Protein AF-A0A217EFW3-F1 (afdb_monomer_lite)

Foldseek 3Di:
DDPVVVVVVVVVVVVVLVVLLVVLLVVLLPDDLVVLLVCCQVDPDPSNVSSSLVNVVVVPDDPVVSVCSNVVND

Organism: NCBI:txid1229165

Structure (mmCIF, N/CA/C/O backbone):
data_AF-A0A217EFW3-F1
#
_entry.id   AF-A0A217EFW3-F1
#
loop_
_atom_site.group_PDB
_atom_site.id
_atom_site.type_symbol
_atom_site.label_atom_id
_atom_site.label_alt_id
_atom_site.label_comp_id
_atom_site.label_asym_id
_atom_site.label_entity_id
_atom_site.label_seq_id
_atom_site.pdbx_PDB_ins_code
_atom_site.Cartn_x
_atom_site.Cartn_y
_atom_site.Cartn_z
_atom_site.occupancy
_atom_site.B_iso_or_equiv
_atom_site.auth_seq_id
_atom_site.auth_comp_id
_atom_site.auth_asym_id
_atom_site.auth_atom_id
_atom_site.pdbx_PDB_model_num
ATOM 1 N N . MET A 1 1 ? 17.250 -26.867 -20.122 1.00 43.91 1 MET A N 1
ATOM 2 C CA . MET A 1 1 ? 17.562 -25.839 -19.101 1.00 43.91 1 MET A CA 1
ATOM 3 C C . MET A 1 1 ? 17.150 -26.365 -17.739 1.00 43.91 1 MET A C 1
ATOM 5 O O . MET A 1 1 ? 16.064 -26.920 -17.628 1.00 43.91 1 MET A O 1
ATOM 9 N N . SER A 1 2 ? 18.045 -26.288 -16.753 1.00 67.75 2 SER A N 1
ATOM 10 C CA . SER A 1 2 ? 17.916 -27.028 -15.494 1.00 67.75 2 SER A CA 1
ATOM 11 C C . SER A 1 2 ? 16.816 -26.436 -14.609 1.00 67.75 2 SER A C 1
ATOM 13 O O . SER A 1 2 ? 16.801 -25.235 -14.349 1.00 67.75 2 SER A O 1
ATOM 15 N N . ILE A 1 3 ? 15.897 -27.285 -14.144 1.00 66.19 3 ILE A N 1
ATOM 16 C CA . ILE A 1 3 ? 14.730 -26.941 -13.306 1.00 66.19 3 ILE A CA 1
ATOM 17 C C . ILE A 1 3 ? 15.145 -26.123 -12.068 1.00 66.19 3 ILE A C 1
ATOM 19 O O . ILE A 1 3 ? 14.433 -25.215 -11.640 1.00 66.19 3 ILE A O 1
ATOM 23 N N . TRP A 1 4 ? 16.350 -26.379 -11.559 1.00 63.22 4 TRP A N 1
ATOM 24 C CA . TRP A 1 4 ? 16.960 -25.650 -10.453 1.00 63.22 4 TRP A CA 1
ATOM 25 C C . TRP A 1 4 ? 17.215 -24.172 -10.760 1.00 63.22 4 TRP A C 1
ATOM 27 O O . TRP A 1 4 ? 16.890 -23.326 -9.932 1.00 63.22 4 TRP A O 1
ATOM 37 N N . GLN A 1 5 ? 17.699 -23.827 -11.958 1.00 60.22 5 GLN A N 1
ATOM 38 C CA . GLN A 1 5 ? 17.945 -22.424 -12.324 1.00 60.22 5 GLN A CA 1
ATOM 39 C C . GLN A 1 5 ? 16.651 -21.603 -12.286 1.00 60.22 5 GLN A C 1
ATOM 41 O O . GLN A 1 5 ? 16.639 -20.494 -11.762 1.00 60.22 5 GLN A O 1
ATOM 46 N N . LYS A 1 6 ? 15.528 -22.177 -12.734 1.00 60.22 6 LYS A N 1
ATOM 47 C CA . LYS A 1 6 ? 14.226 -21.494 -12.724 1.00 60.22 6 LYS A CA 1
ATOM 48 C C . LYS A 1 6 ? 13.711 -21.236 -11.298 1.00 60.22 6 LYS A C 1
ATOM 50 O O . LYS A 1 6 ? 13.101 -20.198 -11.045 1.00 60.22 6 LYS A O 1
ATOM 55 N N . LEU A 1 7 ? 13.990 -22.138 -10.353 1.00 60.81 7 LEU A N 1
ATOM 56 C CA . LEU A 1 7 ? 13.622 -21.980 -8.940 1.00 60.81 7 LEU A CA 1
ATOM 57 C C . LEU A 1 7 ? 14.458 -20.907 -8.227 1.00 60.81 7 LEU A C 1
ATOM 59 O O . LEU A 1 7 ? 13.895 -20.115 -7.471 1.00 60.81 7 LEU A O 1
ATOM 63 N N . PHE A 1 8 ? 15.770 -20.853 -8.474 1.00 59.06 8 PHE A N 1
ATOM 64 C CA . PHE A 1 8 ? 16.645 -19.852 -7.855 1.00 59.06 8 PHE A CA 1
ATOM 65 C C . PHE A 1 8 ? 16.387 -18.445 -8.403 1.00 59.06 8 PHE A C 1
ATOM 67 O O . PHE A 1 8 ? 16.192 -17.530 -7.606 1.00 59.06 8 PHE A O 1
ATOM 74 N N . SER A 1 9 ? 16.228 -18.282 -9.721 1.00 59.53 9 SER A N 1
ATOM 75 C CA . SER A 1 9 ? 15.889 -16.977 -10.311 1.00 59.53 9 SER A CA 1
ATOM 76 C C . SER A 1 9 ? 14.551 -16.430 -9.800 1.00 59.53 9 SER A C 1
ATOM 78 O O . SER A 1 9 ? 14.422 -15.236 -9.548 1.00 59.53 9 SER A O 1
ATOM 80 N N . THR A 1 10 ? 13.559 -17.298 -9.569 1.00 58.94 10 THR A N 1
ATOM 81 C CA . THR A 1 10 ? 12.261 -16.875 -9.012 1.00 58.94 10 THR A CA 1
ATOM 82 C C . THR A 1 10 ? 12.386 -16.416 -7.554 1.00 58.94 10 THR A C 1
ATOM 84 O O . THR A 1 10 ? 11.726 -15.459 -7.149 1.00 58.94 10 THR A O 1
ATOM 87 N N . ARG A 1 11 ? 13.247 -17.063 -6.755 1.00 59.12 11 ARG A N 1
ATOM 88 C CA . ARG A 1 11 ? 13.487 -16.679 -5.354 1.00 59.12 11 ARG A CA 1
ATOM 89 C C . ARG A 1 11 ? 14.276 -15.383 -5.228 1.00 59.12 11 ARG A C 1
ATOM 91 O O . ARG A 1 11 ? 13.963 -14.598 -4.341 1.00 59.12 11 ARG A O 1
ATOM 98 N N . GLU A 1 12 ? 15.260 -15.140 -6.088 1.00 57.44 12 GLU A N 1
ATOM 99 C CA . GLU A 1 12 ? 16.040 -13.897 -6.051 1.00 57.44 12 GLU A CA 1
ATOM 100 C C . GLU A 1 12 ? 15.182 -12.672 -6.367 1.00 57.44 12 GLU A C 1
ATOM 102 O O . GLU A 1 12 ? 15.214 -11.703 -5.611 1.00 57.44 12 GLU A O 1
ATOM 107 N N . ILE A 1 13 ? 14.328 -12.753 -7.392 1.00 60.28 13 ILE A N 1
ATOM 108 C CA . ILE A 1 13 ? 13.377 -11.683 -7.732 1.00 60.28 13 ILE A CA 1
ATOM 109 C C . ILE A 1 13 ? 12.412 -11.439 -6.562 1.00 60.28 13 ILE A C 1
ATOM 111 O O . ILE A 1 13 ? 12.217 -10.305 -6.131 1.00 60.28 13 ILE A O 1
ATOM 115 N N . GLN A 1 14 ? 11.867 -12.507 -5.970 1.00 60.38 14 GLN A N 1
ATOM 116 C CA . GLN A 1 14 ? 10.978 -12.389 -4.811 1.00 60.38 14 GLN A CA 1
ATOM 117 C C . GLN A 1 14 ? 11.668 -11.817 -3.568 1.00 60.38 14 GLN A C 1
ATOM 119 O O . GLN A 1 14 ? 11.035 -11.098 -2.796 1.00 60.38 14 GLN A O 1
ATOM 124 N N . ASN A 1 15 ? 12.935 -12.157 -3.334 1.00 61.41 15 ASN A N 1
ATOM 125 C CA . ASN A 1 15 ? 13.701 -11.640 -2.205 1.00 61.41 15 ASN A CA 1
ATOM 126 C C . ASN A 1 15 ? 14.056 -10.167 -2.411 1.00 61.41 15 ASN A C 1
ATOM 128 O O . ASN A 1 15 ? 13.962 -9.396 -1.460 1.00 61.41 15 ASN A O 1
ATOM 132 N N . PHE A 1 16 ? 14.382 -9.758 -3.637 1.00 60.84 16 PHE A N 1
ATOM 133 C CA . PHE A 1 16 ? 14.613 -8.358 -3.980 1.00 60.84 16 PHE A CA 1
ATOM 134 C C . PHE A 1 16 ? 13.364 -7.502 -3.727 1.00 60.84 16 PHE A C 1
ATOM 136 O O . PHE A 1 16 ? 13.438 -6.516 -2.996 1.00 60.84 16 PHE A O 1
ATOM 143 N N . ASP A 1 17 ? 12.196 -7.931 -4.213 1.00 62.31 17 ASP A N 1
ATOM 144 C CA . ASP A 1 17 ? 10.909 -7.257 -3.976 1.00 62.31 17 ASP A CA 1
ATOM 145 C C . ASP A 1 17 ? 10.562 -7.141 -2.480 1.00 62.31 17 ASP A C 1
ATOM 147 O O . ASP A 1 17 ? 10.091 -6.103 -1.995 1.00 62.31 17 ASP A O 1
ATOM 151 N N . LYS A 1 18 ? 10.806 -8.214 -1.716 1.00 63.97 18 LYS A N 1
ATOM 152 C CA . LYS A 1 18 ? 10.570 -8.243 -0.265 1.00 63.97 18 LYS A CA 1
ATOM 153 C C . LYS A 1 18 ? 11.520 -7.312 0.478 1.00 63.97 18 LYS A C 1
ATOM 155 O O . LYS A 1 18 ? 11.054 -6.558 1.331 1.00 63.97 18 LYS A O 1
ATOM 160 N N . ASN A 1 19 ? 12.806 -7.339 0.139 1.00 66.94 19 ASN A N 1
ATOM 161 C CA . ASN A 1 19 ? 13.825 -6.494 0.755 1.00 66.94 19 ASN A CA 1
ATOM 162 C C . ASN A 1 19 ? 13.582 -5.019 0.433 1.00 66.94 19 ASN A C 1
ATOM 164 O O . ASN A 1 19 ? 13.606 -4.188 1.337 1.00 66.94 19 ASN A O 1
ATOM 168 N N . HIS A 1 20 ? 13.244 -4.700 -0.816 1.00 65.44 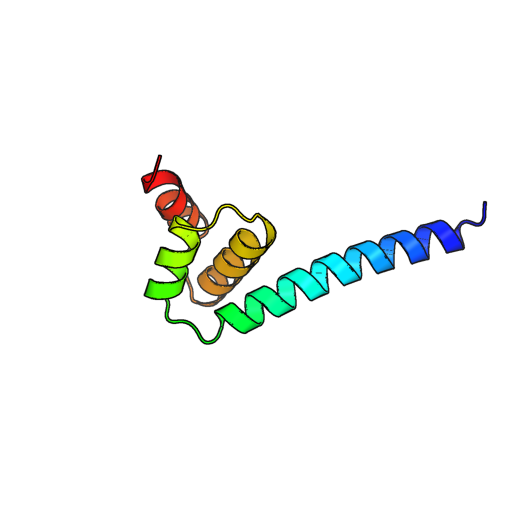20 HIS A N 1
ATOM 169 C CA . HIS A 1 20 ? 12.913 -3.342 -1.231 1.00 65.44 20 HIS A CA 1
ATOM 170 C C . HIS A 1 20 ? 11.682 -2.810 -0.483 1.00 65.44 20 HIS A C 1
ATOM 172 O O . HIS A 1 20 ? 11.725 -1.734 0.113 1.00 65.44 20 HIS A O 1
ATOM 178 N N . THR A 1 21 ? 10.609 -3.606 -0.395 1.00 64.12 21 THR A N 1
ATOM 179 C CA . THR A 1 21 ? 9.424 -3.227 0.390 1.00 64.12 21 THR A CA 1
ATOM 180 C C . THR A 1 21 ? 9.759 -3.068 1.881 1.00 64.12 21 THR A C 1
ATOM 182 O O . THR A 1 21 ? 9.217 -2.180 2.538 1.00 64.12 21 THR A O 1
ATOM 185 N N . ALA A 1 22 ? 10.633 -3.911 2.440 1.00 64.75 22 ALA A N 1
ATOM 186 C CA . ALA A 1 22 ? 11.023 -3.867 3.850 1.00 64.75 22 ALA A CA 1
ATOM 187 C C . ALA A 1 22 ?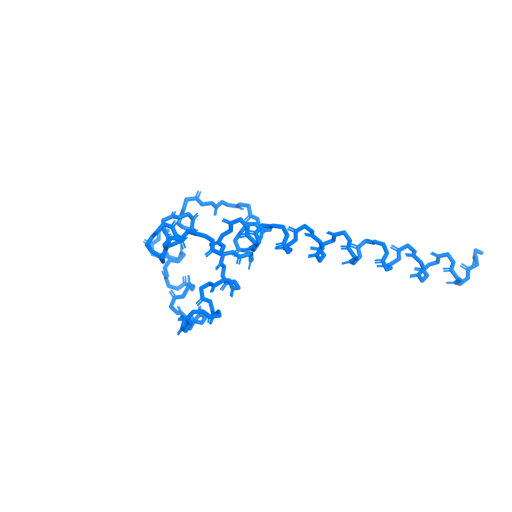 11.865 -2.630 4.197 1.00 64.75 22 ALA A C 1
ATOM 189 O O . ALA A 1 22 ? 11.568 -1.992 5.205 1.00 64.75 22 ALA A O 1
ATOM 190 N N . CYS A 1 23 ? 12.836 -2.248 3.360 1.00 69.38 23 CYS A N 1
ATOM 191 C CA . CYS A 1 23 ? 13.599 -1.005 3.522 1.00 69.38 23 CYS A CA 1
ATOM 192 C C . CYS A 1 23 ? 12.670 0.211 3.556 1.00 69.38 23 CYS A C 1
ATOM 194 O O 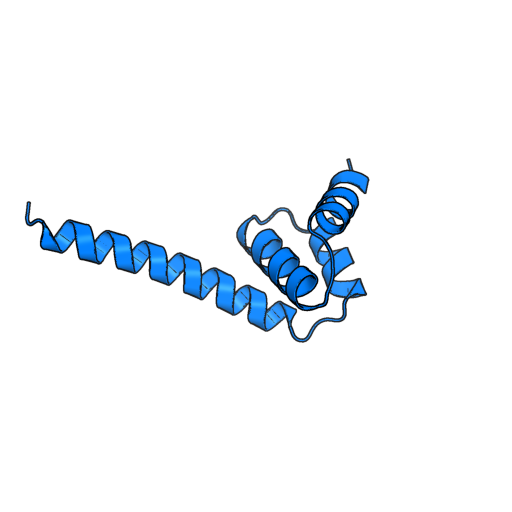. CYS A 1 23 ? 12.702 0.984 4.508 1.00 69.38 23 CYS A O 1
ATOM 196 N N . VAL A 1 24 ? 11.749 0.310 2.594 1.00 66.44 24 VAL A N 1
ATOM 197 C CA . VAL A 1 24 ? 10.804 1.434 2.533 1.00 66.44 24 VAL A CA 1
ATOM 198 C C . VAL A 1 24 ? 9.839 1.439 3.723 1.00 66.44 24 VAL A C 1
ATOM 200 O O . VAL A 1 24 ? 9.516 2.491 4.273 1.00 66.44 24 VAL A O 1
ATOM 203 N N . THR A 1 25 ? 9.390 0.259 4.158 1.00 66.44 25 THR A N 1
ATOM 204 C CA . THR A 1 25 ? 8.557 0.122 5.363 1.00 66.44 25 THR A CA 1
ATOM 205 C C . THR A 1 25 ? 9.327 0.594 6.602 1.00 66.44 25 THR A C 1
ATOM 207 O O . THR A 1 25 ? 8.760 1.310 7.423 1.00 66.44 25 THR A O 1
ATOM 210 N N . ASN A 1 26 ? 10.612 0.244 6.726 1.00 72.19 26 ASN A N 1
ATOM 211 C CA . ASN A 1 26 ? 11.470 0.644 7.843 1.00 72.19 26 ASN A CA 1
ATOM 212 C C . ASN A 1 26 ? 11.674 2.167 7.893 1.00 72.19 26 ASN A C 1
ATOM 214 O O . ASN A 1 26 ? 11.425 2.780 8.930 1.00 72.19 26 ASN A O 1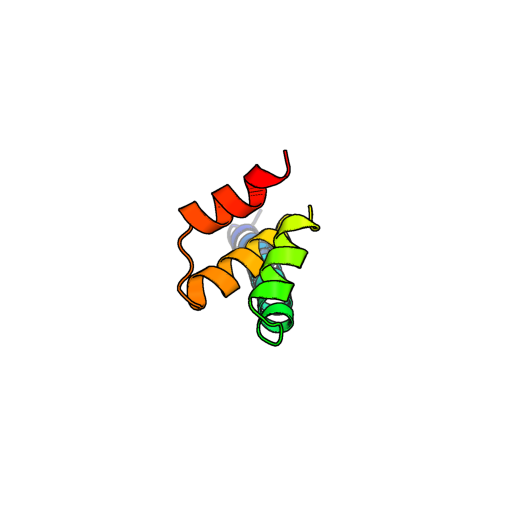
ATOM 218 N N . ASP A 1 27 ? 11.968 2.793 6.753 1.00 70.31 27 ASP A N 1
ATOM 219 C CA . ASP A 1 27 ? 12.086 4.255 6.650 1.00 70.31 27 ASP A CA 1
ATOM 220 C C . ASP A 1 27 ? 10.778 4.973 7.033 1.00 70.31 27 ASP A C 1
ATOM 222 O O . ASP A 1 27 ? 10.780 6.068 7.602 1.00 70.31 27 ASP A O 1
ATOM 226 N N . CYS A 1 28 ? 9.636 4.337 6.763 1.00 66.94 28 CYS A N 1
ATOM 227 C CA . CYS A 1 28 ? 8.309 4.844 7.102 1.00 66.94 28 CYS A CA 1
ATOM 228 C C . CYS A 1 28 ? 7.908 4.599 8.569 1.00 66.94 28 CYS A C 1
ATOM 230 O O . CYS A 1 28 ? 7.057 5.321 9.091 1.00 66.94 28 CYS A O 1
ATOM 232 N N . LEU A 1 29 ? 8.518 3.636 9.273 1.00 64.69 29 LEU A N 1
ATOM 233 C CA . LEU A 1 29 ? 8.190 3.335 10.674 1.00 64.69 29 LEU A CA 1
ATOM 234 C C . LEU A 1 29 ? 8.550 4.477 11.625 1.00 64.69 29 LEU A C 1
ATOM 236 O O . LEU A 1 29 ? 7.864 4.660 12.628 1.00 64.69 29 LEU A O 1
ATOM 240 N N . ARG A 1 30 ? 9.577 5.269 11.306 1.00 72.56 30 ARG A N 1
ATOM 241 C CA . ARG A 1 30 ? 9.989 6.414 12.129 1.00 72.56 30 ARG A CA 1
ATOM 242 C C . ARG A 1 30 ? 9.125 7.666 11.905 1.00 72.56 30 ARG A C 1
ATOM 244 O O . ARG A 1 30 ? 9.201 8.598 12.699 1.00 72.56 30 ARG A O 1
ATOM 251 N N . LYS A 1 31 ? 8.295 7.701 10.853 1.00 77.12 31 LYS A N 1
ATOM 252 C CA . LYS A 1 31 ? 7.441 8.855 10.515 1.00 77.12 31 LYS A CA 1
ATOM 253 C C . LYS A 1 31 ? 6.124 8.855 11.294 1.00 77.12 31 LYS A C 1
ATOM 255 O O . LYS A 1 31 ? 5.582 7.789 11.609 1.00 77.12 31 LYS A O 1
ATOM 260 N N . SER A 1 32 ? 5.577 10.044 11.564 1.00 82.38 32 SER A N 1
ATOM 261 C CA . SER A 1 32 ? 4.256 10.190 12.195 1.00 82.38 32 SER A CA 1
ATOM 262 C C . SER A 1 32 ? 3.129 9.742 11.255 1.00 82.38 32 SER A C 1
ATOM 264 O O . SER A 1 32 ? 3.305 9.684 10.035 1.00 82.38 32 SER A O 1
ATOM 266 N N . ASN A 1 33 ? 1.957 9.410 11.808 1.00 84.44 33 ASN A N 1
ATOM 267 C CA . ASN A 1 33 ? 0.800 8.987 11.006 1.00 84.44 33 ASN A CA 1
ATOM 268 C C . ASN A 1 33 ? 0.399 10.055 9.976 1.00 84.44 33 ASN A C 1
ATOM 270 O O . ASN A 1 33 ? 0.134 9.734 8.822 1.00 84.44 33 ASN A O 1
ATOM 274 N N . GLU A 1 34 ? 0.428 11.327 10.369 1.00 82.94 34 GLU A N 1
ATOM 275 C CA . GLU A 1 34 ? 0.105 12.468 9.505 1.00 82.94 34 GLU A CA 1
ATOM 276 C C . GLU A 1 34 ? 1.091 12.607 8.341 1.00 82.94 34 GLU A C 1
ATOM 278 O O . GLU A 1 34 ? 0.676 12.769 7.194 1.00 82.94 34 GLU A O 1
ATOM 283 N N . GLN A 1 35 ? 2.393 12.459 8.608 1.00 82.56 35 GLN A N 1
ATOM 284 C CA . GLN A 1 35 ? 3.425 12.484 7.569 1.00 82.56 35 GLN A CA 1
ATOM 285 C C . GLN A 1 35 ? 3.283 11.311 6.597 1.00 82.56 35 GLN A C 1
ATOM 287 O O . GLN A 1 35 ? 3.491 11.479 5.395 1.00 82.56 35 GLN A O 1
ATOM 292 N N . LEU A 1 36 ? 2.915 10.123 7.086 1.00 84.12 36 LEU A N 1
ATOM 293 C CA . LEU A 1 36 ? 2.644 8.964 6.233 1.00 84.12 36 LEU A CA 1
ATOM 294 C C . LEU A 1 36 ? 1.416 9.184 5.355 1.00 84.12 36 LEU A C 1
ATOM 296 O O . LEU A 1 36 ? 1.469 8.876 4.170 1.00 84.12 36 LEU A O 1
ATOM 300 N N . ILE A 1 37 ? 0.348 9.768 5.898 1.00 85.31 37 ILE A N 1
ATOM 301 C CA . ILE A 1 37 ? -0.851 10.126 5.136 1.00 85.31 37 ILE A CA 1
ATOM 302 C C . ILE A 1 37 ? -0.521 11.185 4.075 1.00 85.31 37 ILE A C 1
ATOM 304 O O . ILE A 1 37 ? -0.915 11.031 2.924 1.00 85.31 37 ILE A O 1
ATOM 308 N N . GLN A 1 38 ? 0.250 12.223 4.407 1.00 83.50 38 GLN A N 1
ATOM 309 C CA . GLN A 1 38 ? 0.716 13.209 3.423 1.00 83.50 38 GLN A CA 1
ATOM 310 C C . GLN A 1 38 ? 1.602 12.576 2.344 1.00 83.50 38 GLN A C 1
ATOM 312 O O . GLN A 1 38 ? 1.452 12.875 1.161 1.00 83.50 38 GLN A O 1
ATOM 317 N N . THR A 1 39 ? 2.490 11.658 2.726 1.00 83.06 39 THR A N 1
ATOM 318 C CA . THR A 1 39 ? 3.359 10.957 1.772 1.00 83.06 39 THR A CA 1
ATOM 319 C C . THR A 1 39 ? 2.542 10.026 0.871 1.00 83.06 39 THR A C 1
ATOM 321 O O . THR A 1 39 ? 2.787 9.991 -0.331 1.00 83.06 39 THR A O 1
ATOM 324 N N . LEU A 1 40 ? 1.531 9.332 1.409 1.00 84.69 40 LEU A N 1
ATOM 325 C CA . LEU A 1 40 ? 0.593 8.490 0.653 1.00 84.69 40 LEU A CA 1
ATOM 326 C C . LEU A 1 40 ? -0.170 9.301 -0.401 1.00 84.69 40 LEU A C 1
ATOM 328 O O . LEU A 1 40 ? -0.399 8.820 -1.503 1.00 84.69 40 LEU A O 1
ATOM 332 N N . LYS A 1 41 ? -0.536 10.536 -0.052 1.00 83.38 41 LYS A N 1
ATOM 333 C CA . LYS A 1 41 ? -1.224 11.495 -0.920 1.00 83.38 41 LYS A CA 1
ATOM 334 C C . LYS A 1 41 ? -0.332 12.038 -2.043 1.00 83.38 41 LYS A C 1
ATOM 336 O O . LYS A 1 41 ? -0.810 12.264 -3.149 1.00 83.38 41 LYS A O 1
ATOM 341 N N . ALA A 1 42 ? 0.951 12.256 -1.760 1.00 83.06 42 ALA A N 1
ATOM 342 C CA . ALA A 1 42 ? 1.898 12.855 -2.702 1.00 83.06 42 ALA A CA 1
ATOM 343 C C . ALA A 1 42 ? 2.619 11.832 -3.600 1.00 83.06 42 ALA A C 1
ATOM 345 O O . ALA A 1 42 ? 3.098 12.179 -4.680 1.00 83.06 42 ALA A O 1
ATOM 346 N N . THR A 1 43 ? 2.730 10.576 -3.163 1.00 81.06 43 THR A N 1
ATOM 347 C CA . THR A 1 43 ? 3.588 9.575 -3.811 1.00 81.06 43 THR A CA 1
ATOM 348 C C . THR A 1 43 ? 2.824 8.730 -4.825 1.00 81.06 43 THR A C 1
ATOM 350 O O . THR A 1 43 ? 1.795 8.144 -4.507 1.00 81.06 43 THR A O 1
ATOM 353 N N . ARG A 1 44 ? 3.375 8.604 -6.040 1.00 79.25 44 ARG A N 1
ATOM 354 C CA . ARG A 1 44 ? 2.866 7.710 -7.103 1.00 79.25 44 ARG A CA 1
ATOM 355 C C . ARG A 1 44 ? 3.686 6.433 -7.288 1.00 79.25 44 ARG A C 1
ATOM 357 O O . ARG A 1 44 ? 3.336 5.592 -8.110 1.00 79.25 44 ARG A O 1
ATOM 364 N N . ASP A 1 45 ? 4.770 6.293 -6.536 1.00 81.06 45 ASP A N 1
ATOM 365 C CA . ASP A 1 45 ? 5.606 5.101 -6.564 1.00 81.06 45 ASP A CA 1
ATOM 366 C C . ASP A 1 45 ? 4.877 3.917 -5.910 1.00 81.06 45 ASP A C 1
ATOM 368 O O . ASP A 1 45 ? 4.446 3.989 -4.756 1.00 81.06 45 ASP A O 1
ATOM 372 N N . ALA A 1 46 ? 4.734 2.819 -6.653 1.00 79.94 46 ALA A N 1
ATOM 373 C CA . ALA A 1 46 ? 3.977 1.650 -6.217 1.00 79.94 46 ALA A CA 1
ATOM 374 C C . ALA A 1 46 ? 4.613 0.927 -5.015 1.00 79.94 46 ALA A C 1
ATOM 376 O O . ALA A 1 46 ? 3.891 0.409 -4.156 1.00 79.94 46 ALA A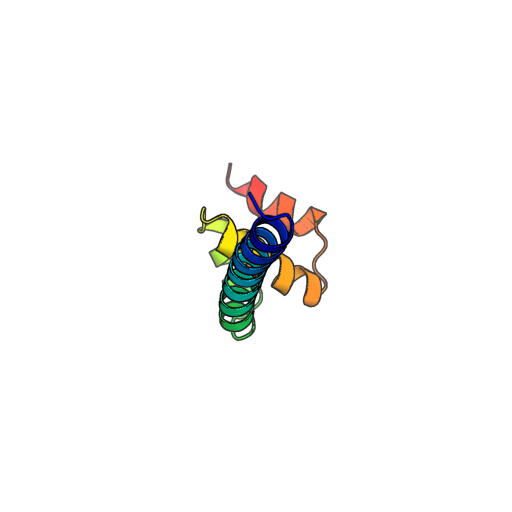 O 1
ATOM 377 N N . CYS A 1 47 ? 5.944 0.901 -4.923 1.00 77.44 47 CYS A N 1
ATOM 378 C CA . CYS A 1 47 ? 6.674 0.278 -3.821 1.00 77.44 47 CYS A CA 1
ATOM 379 C C . CYS A 1 47 ? 6.515 1.096 -2.541 1.00 77.44 47 CYS A C 1
ATOM 381 O O . CYS A 1 47 ? 6.210 0.543 -1.479 1.00 77.44 47 CYS A O 1
ATOM 383 N N . VAL A 1 48 ? 6.628 2.420 -2.654 1.00 80.62 48 VAL A N 1
ATOM 384 C CA . VAL A 1 48 ? 6.435 3.342 -1.531 1.00 80.62 48 VAL A CA 1
ATOM 385 C C . VAL A 1 48 ? 4.993 3.339 -1.051 1.00 80.62 48 VAL A C 1
ATOM 387 O O . VAL A 1 48 ? 4.744 3.223 0.149 1.00 80.62 48 VAL A O 1
ATOM 390 N N . LEU A 1 49 ? 4.030 3.348 -1.969 1.00 84.56 49 LEU A N 1
ATOM 391 C CA . LEU A 1 49 ? 2.610 3.271 -1.641 1.00 84.56 49 LEU A CA 1
ATOM 392 C C . LEU A 1 49 ? 2.277 1.976 -0.883 1.00 84.56 49 LEU A C 1
ATOM 394 O O . LEU A 1 49 ? 1.570 1.999 0.126 1.00 84.56 49 LEU A O 1
ATOM 398 N N . LYS A 1 50 ? 2.835 0.840 -1.319 1.00 84.25 50 LYS A N 1
ATOM 399 C CA . LYS A 1 50 ? 2.661 -0.460 -0.656 1.00 84.25 50 LYS A CA 1
ATOM 400 C C . LYS A 1 50 ? 3.308 -0.493 0.731 1.00 84.25 50 LYS A C 1
ATOM 402 O O . LYS A 1 50 ? 2.702 -1.032 1.659 1.00 84.25 50 LYS A O 1
ATOM 407 N N . GLY A 1 51 ? 4.495 0.095 0.879 1.00 84.44 51 GLY A N 1
ATOM 408 C CA . GLY A 1 51 ? 5.180 0.242 2.164 1.00 84.44 51 GLY A CA 1
ATOM 409 C C . GLY A 1 51 ? 4.373 1.090 3.148 1.00 84.44 51 GLY A C 1
ATOM 410 O O . GLY A 1 51 ? 4.064 0.632 4.245 1.00 84.44 51 GLY A O 1
ATOM 411 N N . ILE A 1 52 ? 3.935 2.280 2.729 1.00 86.00 52 ILE A N 1
ATOM 412 C CA . ILE A 1 52 ? 3.149 3.199 3.564 1.00 86.00 52 ILE A CA 1
ATOM 413 C C . ILE A 1 52 ? 1.809 2.582 3.966 1.00 86.00 52 ILE A C 1
ATOM 415 O O . ILE A 1 52 ? 1.461 2.613 5.147 1.00 86.00 52 ILE A O 1
ATOM 419 N N . LYS A 1 53 ? 1.074 1.964 3.027 1.00 86.69 53 LYS A N 1
ATOM 420 C CA . LYS A 1 53 ? -0.183 1.268 3.346 1.00 86.69 53 LYS A CA 1
ATOM 421 C C . LYS A 1 53 ? 0.039 0.170 4.383 1.00 86.69 53 LYS A C 1
ATOM 423 O O . LYS A 1 53 ? -0.731 0.072 5.330 1.00 86.69 53 LYS A O 1
ATOM 428 N N . ARG A 1 54 ? 1.110 -0.619 4.254 1.00 85.69 54 ARG A N 1
ATOM 429 C CA . ARG A 1 54 ? 1.452 -1.665 5.228 1.00 85.69 54 ARG A CA 1
ATOM 430 C C . ARG A 1 54 ? 1.758 -1.085 6.611 1.00 85.69 54 ARG A C 1
ATOM 432 O O . ARG A 1 54 ? 1.264 -1.625 7.598 1.00 85.69 54 ARG A O 1
ATOM 439 N N . VAL A 1 55 ? 2.522 0.008 6.687 1.00 86.25 55 VAL A N 1
ATOM 440 C CA . VAL A 1 55 ? 2.805 0.689 7.961 1.00 86.25 55 VAL A CA 1
ATOM 441 C C . VAL A 1 55 ? 1.515 1.212 8.589 1.00 86.25 55 VAL A C 1
ATOM 443 O O 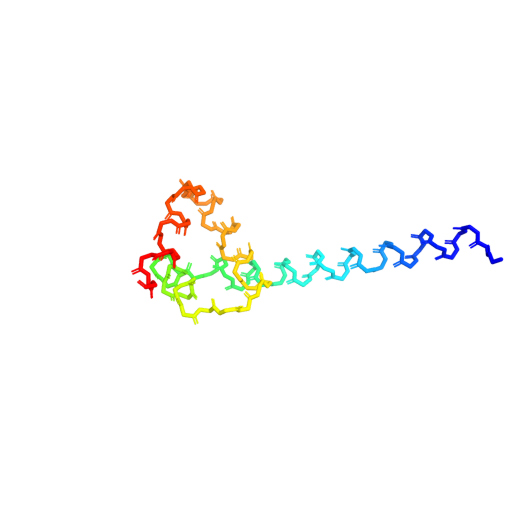. VAL A 1 55 ? 1.249 0.916 9.749 1.00 86.25 55 VAL A O 1
ATOM 446 N N . LEU A 1 56 ? 0.674 1.924 7.840 1.00 85.94 56 LEU A N 1
ATOM 447 C CA . LEU A 1 56 ? -0.584 2.448 8.374 1.00 85.94 56 LEU A CA 1
ATOM 448 C C . LEU A 1 56 ? -1.532 1.322 8.819 1.00 85.94 56 LEU A C 1
ATOM 450 O O . LEU A 1 56 ? -2.102 1.404 9.903 1.00 85.94 56 LEU A O 1
ATOM 454 N N . MET A 1 57 ? -1.621 0.219 8.071 1.00 87.81 57 MET A N 1
ATOM 455 C CA . MET A 1 57 ? -2.391 -0.956 8.500 1.00 87.81 57 MET A CA 1
ATOM 456 C C . MET A 1 57 ? -1.870 -1.550 9.815 1.00 87.81 57 MET A C 1
ATOM 458 O O . MET A 1 57 ? -2.667 -1.867 10.692 1.00 87.81 57 MET A O 1
ATOM 462 N N . SER A 1 58 ? -0.546 -1.648 10.001 1.00 85.06 58 SER A N 1
ATOM 463 C CA . SER A 1 58 ? 0.040 -2.125 11.269 1.00 85.06 58 SER A CA 1
ATOM 464 C C . SER A 1 58 ? -0.252 -1.213 12.465 1.00 85.06 58 SER A C 1
ATOM 466 O O . SER A 1 58 ? -0.208 -1.662 13.606 1.00 85.06 58 SER A O 1
ATOM 468 N N . ARG A 1 59 ? -0.581 0.057 12.205 1.00 84.81 59 ARG A N 1
ATOM 469 C CA . ARG A 1 59 ? -0.934 1.062 13.214 1.00 84.81 59 ARG A CA 1
ATOM 470 C C . ARG A 1 59 ? -2.443 1.159 13.475 1.00 84.81 59 ARG A C 1
ATOM 472 O O . ARG A 1 59 ? -2.850 1.997 14.271 1.00 84.81 59 ARG A O 1
ATOM 479 N N . GLY A 1 60 ? -3.257 0.320 12.829 1.00 85.44 60 GLY A N 1
ATOM 480 C CA . GLY A 1 60 ? -4.701 0.221 13.068 1.00 85.44 60 GLY A CA 1
ATOM 481 C C . GLY A 1 60 ? -5.596 0.850 11.999 1.00 85.44 60 GLY A C 1
ATOM 482 O O . GLY A 1 60 ? -6.812 0.807 12.151 1.00 85.44 60 GLY A O 1
ATOM 483 N N . TYR A 1 61 ? -5.040 1.391 10.909 1.00 87.75 61 TYR A N 1
ATOM 484 C CA . TYR A 1 61 ? -5.850 1.931 9.812 1.00 87.75 61 TYR A CA 1
ATOM 485 C C . TYR A 1 61 ? -6.439 0.815 8.942 1.00 87.75 61 TYR A C 1
ATOM 487 O O . TYR A 1 61 ? -5.751 -0.136 8.556 1.00 87.75 61 TYR A O 1
ATOM 495 N N . SER A 1 62 ? -7.707 0.952 8.562 1.00 87.75 62 SER A N 1
ATOM 496 C CA . SER A 1 62 ? -8.370 0.024 7.654 1.00 87.75 62 SER A CA 1
ATOM 497 C C . SER A 1 62 ? -7.981 0.282 6.201 1.00 87.75 62 SER A C 1
ATOM 499 O O . SER A 1 62 ? -7.775 1.416 5.768 1.00 87.75 62 SER A O 1
ATOM 501 N N . LYS A 1 63 ? -7.964 -0.781 5.390 1.00 84.44 63 LYS A N 1
ATOM 502 C CA . LYS A 1 63 ? -7.712 -0.676 3.946 1.00 84.44 63 LYS A CA 1
ATOM 503 C C . LYS A 1 63 ? -8.693 0.287 3.260 1.00 84.44 63 LYS A C 1
ATOM 505 O O . LYS A 1 63 ? -8.282 1.046 2.392 1.00 84.44 63 LYS A O 1
ATOM 510 N N . LYS A 1 64 ? -9.958 0.300 3.702 1.00 85.69 64 LYS A N 1
ATOM 511 C CA . LYS A 1 64 ? -10.992 1.212 3.185 1.00 85.69 64 LYS A CA 1
ATOM 512 C C . LYS A 1 64 ? -10.644 2.678 3.447 1.00 85.69 64 LYS A C 1
ATOM 514 O O . LYS A 1 64 ? -10.811 3.502 2.563 1.00 85.69 64 LYS A O 1
ATOM 519 N N . GLU A 1 65 ? -10.128 2.991 4.635 1.00 84.06 65 GLU A N 1
ATOM 520 C CA . GLU A 1 65 ? -9.721 4.356 4.990 1.00 84.06 65 GLU A CA 1
ATOM 521 C C . GLU A 1 65 ? -8.524 4.805 4.151 1.00 84.06 65 GLU A C 1
ATOM 523 O O . GLU A 1 65 ? -8.507 5.920 3.640 1.00 84.06 65 GLU A O 1
ATOM 528 N N . LEU A 1 66 ? -7.552 3.914 3.942 1.00 85.06 66 LEU A N 1
ATOM 529 C CA . LEU A 1 66 ? -6.372 4.194 3.123 1.00 85.06 66 LEU A CA 1
ATOM 530 C C . LEU A 1 66 ? -6.713 4.421 1.651 1.00 85.06 66 LEU A C 1
ATOM 532 O O . LEU A 1 66 ? -6.146 5.316 1.026 1.00 85.06 66 LEU A O 1
ATOM 536 N N . ASP A 1 67 ? -7.636 3.633 1.105 1.00 84.69 67 ASP A N 1
ATOM 537 C CA . ASP A 1 67 ? -8.097 3.808 -0.268 1.00 84.69 67 ASP A CA 1
ATOM 538 C C . ASP A 1 67 ? -8.924 5.100 -0.403 1.00 84.69 67 ASP A C 1
ATOM 540 O O . ASP A 1 67 ? -8.689 5.860 -1.340 1.00 84.69 67 ASP A O 1
ATOM 544 N N . SER A 1 68 ? -9.781 5.444 0.567 1.00 83.88 68 SER A N 1
ATOM 545 C CA . SER A 1 68 ? -10.483 6.740 0.596 1.00 83.88 68 SER A CA 1
ATOM 546 C C . SER A 1 68 ? -9.523 7.932 0.653 1.00 83.88 68 SER A C 1
ATOM 548 O O . SER A 1 68 ? -9.708 8.911 -0.065 1.00 83.88 68 SER A O 1
ATOM 550 N N . ILE A 1 69 ? -8.464 7.852 1.463 1.00 82.50 69 ILE A N 1
ATOM 551 C CA . ILE A 1 69 ? -7.432 8.897 1.569 1.00 82.50 69 ILE A CA 1
ATOM 552 C C . ILE A 1 69 ? -6.688 9.086 0.241 1.00 82.50 69 ILE A C 1
ATOM 554 O O . ILE A 1 69 ? -6.344 10.216 -0.108 1.00 82.50 69 ILE A O 1
ATOM 558 N N . GLN A 1 70 ? -6.447 7.997 -0.490 1.00 79.31 70 GLN A N 1
ATOM 559 C CA . GLN A 1 70 ? -5.790 8.025 -1.794 1.00 79.31 70 GLN A CA 1
ATOM 560 C C . GLN A 1 70 ? -6.722 8.546 -2.902 1.00 79.31 70 GLN A C 1
ATOM 562 O O . GLN A 1 70 ? -6.278 9.298 -3.764 1.00 79.31 70 GLN A O 1
ATOM 567 N N . HIS A 1 71 ? -8.006 8.176 -2.874 1.00 72.00 71 HIS A N 1
ATOM 568 C CA . HIS A 1 71 ? -9.007 8.599 -3.859 1.00 72.00 71 HIS A CA 1
ATOM 569 C C . HIS A 1 71 ? -9.537 10.020 -3.635 1.00 72.00 71 HIS A C 1
ATOM 571 O O . HIS A 1 71 ? -9.984 10.647 -4.586 1.00 72.00 71 HIS A O 1
ATOM 577 N N . SER A 1 72 ? -9.436 10.568 -2.421 1.00 62.69 72 SER A N 1
ATOM 578 C CA . SER A 1 72 ? -9.852 11.943 -2.097 1.00 62.69 72 SER A CA 1
ATOM 579 C C . SER A 1 72 ? -9.016 13.042 -2.785 1.00 62.69 72 SER A C 1
ATOM 581 O O . SER A 1 72 ? -9.250 14.220 -2.525 1.00 62.69 72 SER A O 1
ATOM 583 N N . ILE A 1 73 ? -8.022 12.685 -3.604 1.00 54.75 73 ILE A N 1
ATOM 584 C CA . ILE A 1 73 ? -7.147 13.614 -4.347 1.00 54.75 73 ILE A CA 1
ATOM 585 C C . ILE A 1 73 ? -7.399 13.559 -5.861 1.00 54.75 73 ILE A C 1
ATOM 587 O O . ILE A 1 73 ? -6.736 14.265 -6.618 1.00 54.75 73 ILE A O 1
ATOM 591 N N . GLN A 1 74 ? -8.348 12.736 -6.312 1.00 46.44 74 GLN A N 1
ATOM 592 C CA . GLN A 1 74 ? -8.725 12.685 -7.722 1.00 46.44 74 GLN A CA 1
ATOM 593 C C . GLN A 1 74 ? -9.730 13.778 -8.087 1.00 46.44 74 GLN A C 1
ATOM 595 O O . GLN A 1 74 ? -10.632 14.045 -7.262 1.00 46.44 74 GLN A O 1
#

Radius of gyration: 15.62 Å; chains: 1; bounding box: 29×41×32 Å

Sequence (74 aa):
MSIWQKLFSTREIQNFDKNHTACVTNDCLRKSNEQLIQTLKATRDACVLKGIKRVLMSRGYSKKELDSIQHSIQ

Secondary structure (DSSP, 8-state):
--HHHHHHHHHHHHHHHHHHHHHHHHHHHTS-HHHHHHHHHH---HHHHHHHHHHHHHTT--HHHHHHHHHTT-

pLDDT: mean 74.05, std 11.43, range [43.91, 87.81]